Protein AF-A0A5M8NYI2-F1 (afdb_monomer_lite)

pLDDT: mean 77.09, std 15.07, range [34.84, 96.19]

Secondary structure (DSSP, 8-state):
---SSHHHHHHHHHHHHH-GGGTTHHHHS-GGG--HHHHHHHHHH-GGGGGGS-TTT--HHHHHHHTTSTT--SGGGGG---HHHHHHHHHHHHHHT-HHHHHHS-TT--SHHHHHHHHHH-GGGGGGS-GGG--HHHHHHHHHSTT--HHHHHHHHHH-TTHHHHHHHHS-SSSTTTGGG--

Radius of gyration: 22.74 Å; chains: 1; bounding box: 51×35×67 Å

Sequence (183 aa):
METKNSNWEELDSWAVGGDNRLFSLYSSLSDWRKTEAVSIAAVSVHSGNLNYVPDDVLSPDICRTTLTAKDADLDILSKIPYLEVQKEAIKMFLEVGNKPFIIYSFAGISDAQMARDAVKGDAYCLQFVPDKLMTSDLCKTAFRSPNADEKVLRFVNERFPKLQTEIAKDEKPQHHAERKLKM

Structure (mmCIF, N/CA/C/O backbone):
data_AF-A0A5M8NYI2-F1
#
_entry.id   AF-A0A5M8NYI2-F1
#
loop_
_atom_site.group_PDB
_atom_site.id
_atom_site.type_symbol
_atom_site.label_atom_id
_atom_site.label_alt_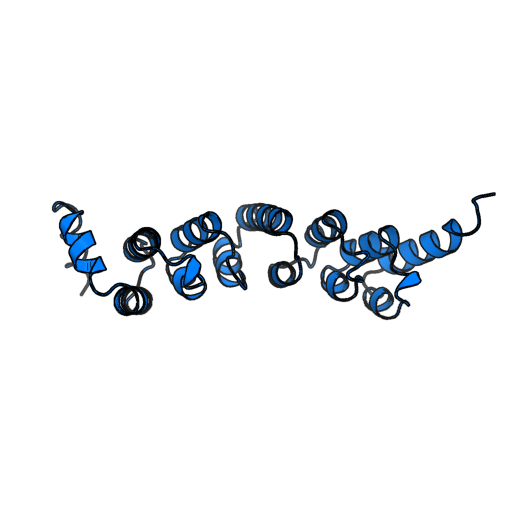id
_atom_site.label_comp_id
_atom_site.label_asym_id
_atom_site.label_entity_id
_atom_site.label_seq_id
_atom_site.pdbx_PDB_ins_code
_atom_site.Cartn_x
_atom_site.Cartn_y
_atom_site.Cartn_z
_atom_site.occupancy
_atom_site.B_iso_or_equiv
_atom_site.auth_seq_id
_atom_site.auth_comp_id
_atom_site.auth_asym_id
_atom_site.auth_atom_id
_atom_site.pdbx_PDB_model_num
ATOM 1 N N . MET A 1 1 ? 29.252 -16.260 -25.992 1.00 40.53 1 MET A N 1
ATOM 2 C CA . MET A 1 1 ? 28.460 -15.466 -26.957 1.00 40.53 1 MET A CA 1
ATOM 3 C C . MET A 1 1 ? 27.304 -14.846 -26.179 1.00 40.53 1 MET A C 1
ATOM 5 O O . MET A 1 1 ? 26.238 -15.433 -26.148 1.00 40.53 1 MET A O 1
ATOM 9 N N . GLU A 1 2 ? 27.526 -13.717 -25.504 1.00 48.16 2 GLU A N 1
ATOM 10 C CA . GLU A 1 2 ? 26.531 -13.066 -24.625 1.00 48.16 2 GLU A CA 1
ATOM 11 C C . GLU A 1 2 ? 26.650 -11.537 -24.732 1.00 48.16 2 GLU A C 1
ATOM 13 O O . GLU A 1 2 ? 27.040 -10.864 -23.791 1.00 48.16 2 GLU A O 1
ATOM 18 N N . THR A 1 3 ? 26.406 -10.963 -25.914 1.00 49.19 3 THR A N 1
ATOM 19 C CA . THR A 1 3 ? 26.506 -9.495 -26.096 1.00 49.19 3 THR A CA 1
ATOM 20 C C . THR A 1 3 ? 25.388 -8.885 -26.943 1.00 49.19 3 THR A C 1
ATOM 22 O O . THR A 1 3 ? 25.518 -7.758 -27.408 1.00 49.19 3 THR A O 1
ATOM 25 N N . LYS A 1 4 ? 24.269 -9.592 -27.170 1.00 51.25 4 LYS A N 1
ATOM 26 C CA . LYS A 1 4 ? 23.162 -9.065 -27.999 1.00 51.25 4 LYS A CA 1
ATOM 27 C C . LYS A 1 4 ? 21.921 -8.590 -27.242 1.00 51.25 4 LYS A C 1
ATOM 29 O O . LYS A 1 4 ? 21.160 -7.829 -27.830 1.00 51.25 4 LYS A O 1
ATOM 34 N N . ASN A 1 5 ? 21.744 -8.950 -25.970 1.00 51.94 5 ASN A N 1
ATOM 35 C CA . ASN A 1 5 ? 20.590 -8.477 -25.193 1.00 51.94 5 ASN A CA 1
ATOM 36 C C . ASN A 1 5 ? 20.833 -7.146 -24.457 1.00 51.94 5 ASN A C 1
ATOM 38 O O . ASN A 1 5 ? 19.867 -6.472 -24.141 1.00 51.94 5 ASN A O 1
ATOM 42 N N . SER A 1 6 ? 22.084 -6.715 -24.263 1.00 59.00 6 SER A N 1
ATOM 43 C CA . SER A 1 6 ? 22.394 -5.556 -23.406 1.00 59.00 6 SER A CA 1
ATOM 44 C C . SER A 1 6 ? 22.084 -4.187 -24.028 1.00 59.00 6 SER A C 1
ATOM 46 O O . SER A 1 6 ? 21.660 -3.281 -23.326 1.00 59.00 6 SER A O 1
ATOM 48 N N . ASN A 1 7 ? 22.242 -4.012 -25.347 1.00 80.12 7 ASN A N 1
ATOM 49 C CA . ASN A 1 7 ? 22.168 -2.669 -25.947 1.00 80.12 7 ASN A CA 1
ATOM 50 C C . ASN A 1 7 ? 20.745 -2.078 -25.917 1.00 80.12 7 ASN A C 1
ATOM 52 O O . ASN A 1 7 ? 20.562 -0.907 -25.615 1.00 80.12 7 ASN A O 1
ATOM 56 N N . TRP A 1 8 ? 19.716 -2.877 -26.215 1.00 84.44 8 TRP A N 1
ATOM 57 C CA . TRP A 1 8 ? 18.343 -2.360 -26.210 1.00 84.44 8 TRP A CA 1
ATOM 58 C C . TRP A 1 8 ? 17.822 -2.131 -24.789 1.00 84.44 8 TRP A C 1
ATOM 60 O O . TRP A 1 8 ? 17.073 -1.185 -24.576 1.00 84.44 8 TRP A O 1
ATOM 70 N N . GLU A 1 9 ? 18.231 -2.963 -23.829 1.00 85.44 9 GLU A N 1
ATOM 71 C CA . GLU A 1 9 ? 17.813 -2.855 -22.431 1.00 85.44 9 GLU A CA 1
ATOM 72 C C . GLU A 1 9 ? 18.426 -1.617 -21.767 1.00 85.44 9 GLU A C 1
ATOM 74 O O . GLU A 1 9 ? 17.732 -0.880 -21.066 1.00 85.44 9 GLU A O 1
ATOM 79 N N . GLU A 1 10 ? 19.700 -1.330 -22.051 1.00 85.19 10 GLU A N 1
ATOM 80 C CA . GLU A 1 10 ? 20.364 -0.090 -21.639 1.00 85.19 10 GLU A CA 1
ATOM 81 C C . GLU A 1 10 ? 19.696 1.141 -22.265 1.00 85.19 10 GLU A C 1
ATOM 83 O O . GLU A 1 10 ? 19.453 2.129 -21.571 1.00 85.19 10 GLU A O 1
ATOM 88 N N . LEU A 1 11 ? 19.350 1.076 -23.557 1.00 84.56 11 LEU A N 1
ATOM 89 C CA . LEU A 1 11 ? 18.633 2.152 -24.248 1.00 84.56 11 LEU A CA 1
ATOM 90 C C . LEU A 1 11 ? 17.239 2.386 -23.660 1.00 84.56 11 LEU A C 1
ATOM 92 O O . LEU A 1 11 ? 16.863 3.538 -23.449 1.00 84.56 11 LEU A O 1
ATOM 96 N N . ASP A 1 12 ? 16.489 1.321 -23.376 1.00 86.88 12 ASP A N 1
ATOM 97 C CA . ASP A 1 12 ? 15.162 1.424 -22.770 1.00 86.88 12 ASP A CA 1
ATOM 98 C C . ASP A 1 12 ? 15.247 1.972 -21.353 1.00 86.88 12 ASP A C 1
ATOM 100 O O . ASP A 1 12 ? 14.530 2.917 -21.035 1.00 86.88 12 ASP A O 1
ATOM 104 N N . SER A 1 13 ? 16.168 1.456 -20.536 1.00 85.06 13 SER A N 1
ATOM 105 C CA . SER A 1 13 ? 16.413 1.941 -19.174 1.00 85.06 13 SER A CA 1
ATOM 106 C C . SER A 1 13 ? 16.789 3.422 -19.168 1.00 85.06 13 SER A C 1
ATOM 108 O O . SER A 1 13 ? 16.264 4.195 -18.370 1.00 85.06 13 SER A O 1
ATOM 110 N N . TRP A 1 14 ? 17.654 3.849 -20.091 1.00 85.44 14 TRP A N 1
ATOM 111 C CA . TRP A 1 14 ? 18.012 5.256 -20.252 1.00 85.44 14 TRP A CA 1
ATOM 112 C C . TRP A 1 14 ? 16.820 6.110 -20.702 1.00 85.44 14 TRP A C 1
ATOM 114 O O . TRP A 1 14 ? 16.607 7.198 -20.169 1.00 85.44 14 TRP A O 1
ATOM 124 N N . ALA A 1 15 ? 16.016 5.620 -21.648 1.00 85.00 15 ALA A N 1
ATOM 125 C CA . ALA A 1 15 ? 14.872 6.355 -22.177 1.00 85.00 15 ALA A CA 1
ATOM 126 C C . ALA A 1 15 ? 13.766 6.548 -21.128 1.00 85.00 15 ALA A C 1
ATOM 128 O O . ALA A 1 15 ? 13.231 7.651 -21.007 1.00 85.00 15 ALA A O 1
ATOM 129 N N . VAL A 1 16 ? 13.444 5.508 -20.349 1.00 86.38 16 VAL A N 1
ATOM 130 C CA . VAL A 1 16 ? 12.420 5.581 -19.289 1.00 86.38 16 VAL A CA 1
ATOM 131 C C . VAL A 1 16 ? 12.943 6.241 -18.009 1.00 86.38 16 VAL A C 1
ATOM 133 O O . VAL A 1 16 ? 12.164 6.848 -17.280 1.00 86.38 16 VAL A O 1
ATOM 136 N N . GLY A 1 17 ? 14.250 6.141 -17.742 1.00 78.94 17 GLY A N 1
ATOM 137 C CA . GLY A 1 17 ? 14.914 6.683 -16.553 1.00 78.94 17 GLY A CA 1
ATOM 138 C C . GLY A 1 17 ? 15.419 8.128 -16.690 1.00 78.94 17 GLY A C 1
ATOM 139 O O . GLY A 1 17 ? 15.831 8.730 -15.701 1.00 78.94 17 GLY A O 1
ATOM 140 N N . GLY A 1 18 ? 15.439 8.683 -17.907 1.00 73.38 18 GLY A N 1
ATOM 141 C CA . GLY A 1 18 ? 16.123 9.944 -18.216 1.00 73.38 18 GLY A CA 1
ATOM 142 C C . GLY A 1 18 ? 15.303 11.222 -17.997 1.00 73.38 18 GLY A C 1
ATOM 143 O O . GLY A 1 18 ? 15.752 12.125 -17.292 1.00 73.38 18 GLY A O 1
ATOM 144 N N . ASP A 1 19 ? 14.123 11.341 -18.618 1.00 67.44 19 ASP A N 1
ATOM 145 C CA . ASP A 1 19 ? 13.276 12.547 -18.552 1.00 67.44 19 ASP A CA 1
ATOM 146 C C . ASP A 1 19 ? 11.896 12.201 -17.979 1.00 67.44 19 ASP A C 1
ATOM 148 O O . ASP A 1 19 ? 11.152 11.409 -18.556 1.00 67.44 19 ASP A O 1
ATOM 152 N N . ASN A 1 20 ? 11.515 12.857 -16.876 1.00 66.44 20 ASN A N 1
ATOM 153 C CA . ASN A 1 20 ? 10.203 12.683 -16.248 1.00 66.44 20 ASN A CA 1
ATOM 154 C C . ASN A 1 20 ? 9.035 13.037 -17.190 1.00 66.44 20 ASN A C 1
ATOM 156 O O . ASN A 1 20 ? 7.911 12.621 -16.960 1.00 66.44 20 ASN A O 1
ATOM 160 N N . ARG A 1 21 ? 9.264 13.769 -18.289 1.00 66.56 21 ARG A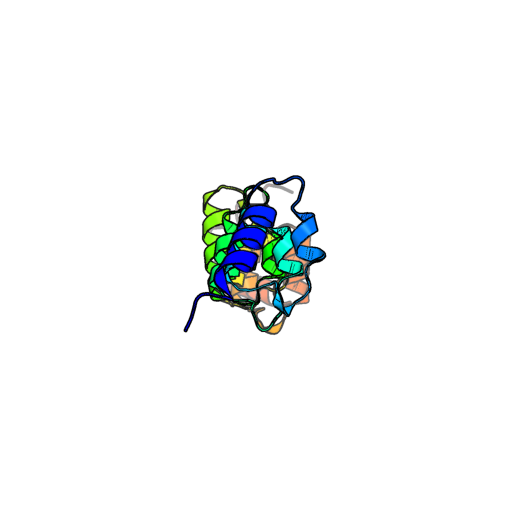 N 1
ATOM 161 C CA . ARG A 1 21 ? 8.244 14.025 -19.326 1.00 66.56 21 ARG A CA 1
ATOM 162 C C . ARG A 1 21 ? 7.928 12.807 -20.196 1.00 66.56 21 ARG A C 1
ATOM 164 O O . ARG A 1 21 ? 6.919 12.823 -20.895 1.00 66.56 21 ARG A O 1
ATOM 171 N N . LEU A 1 22 ? 8.763 11.770 -20.151 1.00 68.06 22 LEU A N 1
ATOM 172 C CA . LEU A 1 22 ? 8.587 10.511 -20.876 1.00 68.06 22 LEU A CA 1
ATOM 173 C C . LEU A 1 22 ? 8.167 9.361 -19.954 1.00 68.06 22 LEU A C 1
ATOM 175 O O . LEU A 1 22 ? 8.272 8.205 -20.348 1.00 68.06 22 LEU A O 1
ATOM 179 N N . PHE A 1 23 ? 7.646 9.645 -18.755 1.00 69.00 23 PHE A N 1
ATOM 180 C CA . PHE A 1 23 ? 7.191 8.599 -17.832 1.00 69.00 23 PHE A CA 1
ATOM 181 C C . PHE A 1 23 ? 6.162 7.646 -18.471 1.00 69.00 23 PHE A C 1
ATOM 183 O O . PHE A 1 23 ? 6.170 6.453 -18.187 1.00 69.00 23 PHE A O 1
ATOM 190 N N . SER A 1 24 ? 5.338 8.147 -19.399 1.00 78.62 24 SER A N 1
ATOM 191 C CA . SER A 1 24 ? 4.364 7.363 -20.167 1.00 78.62 24 SER A CA 1
ATOM 192 C C . SER A 1 24 ? 4.982 6.434 -21.218 1.00 78.62 24 SER A C 1
ATOM 194 O O . SER A 1 24 ? 4.279 5.588 -21.764 1.00 78.62 24 SER A O 1
ATOM 196 N N . LEU A 1 25 ? 6.281 6.543 -21.513 1.00 86.81 25 LEU A N 1
ATOM 197 C CA . LEU A 1 25 ? 6.956 5.653 -22.458 1.00 86.81 25 LEU A CA 1
ATOM 198 C C . LEU A 1 25 ? 6.902 4.202 -21.973 1.00 86.81 25 LEU A C 1
ATOM 200 O O . LEU A 1 25 ? 6.621 3.304 -22.765 1.00 86.81 25 LEU A O 1
ATOM 204 N N . TYR A 1 26 ? 7.105 3.980 -20.673 1.00 91.50 26 TYR A N 1
ATOM 205 C CA . TYR A 1 26 ? 7.135 2.643 -20.088 1.00 91.50 26 TYR A CA 1
ATOM 206 C C . TYR A 1 26 ? 5.817 1.876 -20.294 1.00 91.50 26 TYR A C 1
ATOM 208 O O . TYR A 1 26 ? 5.839 0.694 -20.638 1.00 91.50 26 TYR A O 1
ATOM 216 N N . SER A 1 27 ? 4.664 2.548 -20.184 1.00 91.00 27 SER A N 1
ATOM 217 C CA . SER A 1 27 ? 3.354 1.911 -20.389 1.00 91.00 27 SER A CA 1
ATOM 218 C C . SER A 1 27 ? 3.113 1.454 -21.830 1.00 91.00 27 SER A C 1
ATOM 220 O O . SER A 1 27 ? 2.319 0.544 -22.060 1.00 91.00 27 SER A O 1
ATOM 222 N N . SER A 1 28 ? 3.816 2.054 -22.795 1.00 91.06 28 SER A N 1
ATOM 223 C CA . SER A 1 28 ? 3.730 1.709 -24.218 1.00 91.06 28 SER A CA 1
ATOM 224 C C . SER A 1 28 ? 4.672 0.576 -24.646 1.00 91.06 28 SER A C 1
ATOM 226 O O . SER A 1 28 ? 4.553 0.067 -25.763 1.00 91.06 28 SER A O 1
ATOM 228 N N . LEU A 1 29 ? 5.609 0.172 -23.781 1.00 91.19 29 LEU A N 1
ATOM 229 C CA . LEU A 1 29 ? 6.518 -0.934 -24.066 1.00 91.19 29 LEU A CA 1
ATOM 230 C C . LEU A 1 29 ? 5.762 -2.266 -24.086 1.00 91.19 29 LEU A C 1
ATOM 232 O O . LEU A 1 29 ? 4.836 -2.498 -23.313 1.00 91.19 29 LEU A O 1
ATOM 236 N N . SER A 1 30 ? 6.192 -3.171 -24.963 1.00 93.12 30 SER A N 1
ATOM 237 C CA . SER A 1 30 ? 5.756 -4.568 -24.917 1.00 93.12 30 SER A CA 1
ATOM 238 C C . SER A 1 30 ? 6.290 -5.252 -23.657 1.00 93.12 30 SER A C 1
ATOM 240 O O . SER A 1 30 ? 7.409 -4.959 -23.242 1.00 93.12 30 SER A O 1
ATOM 242 N N . ASP A 1 31 ? 5.547 -6.208 -23.099 1.00 92.44 31 ASP A N 1
ATOM 243 C CA . ASP A 1 31 ? 5.893 -6.825 -21.807 1.00 92.44 31 ASP A CA 1
ATOM 244 C C . ASP A 1 31 ? 7.279 -7.481 -21.792 1.00 92.44 31 ASP A C 1
ATOM 246 O O . ASP A 1 31 ? 8.021 -7.317 -20.832 1.00 92.44 31 ASP A O 1
ATOM 250 N N . TRP A 1 32 ? 7.708 -8.101 -22.898 1.00 90.81 32 TRP A N 1
ATOM 251 C CA . TRP A 1 32 ? 9.051 -8.690 -23.007 1.00 90.81 32 TRP A CA 1
ATOM 252 C C . TRP A 1 32 ? 10.203 -7.670 -22.885 1.00 90.81 32 TRP A C 1
ATOM 254 O O . TRP A 1 32 ? 11.339 -8.068 -22.641 1.00 90.81 32 TRP A O 1
ATOM 264 N N . ARG A 1 33 ? 9.932 -6.368 -23.066 1.00 92.81 33 ARG A N 1
ATOM 265 C CA . ARG A 1 33 ? 10.907 -5.275 -22.884 1.00 92.81 33 ARG A CA 1
ATOM 266 C C . ARG A 1 33 ? 10.880 -4.685 -21.480 1.00 92.81 33 ARG A C 1
ATOM 268 O O . ARG A 1 33 ? 11.796 -3.959 -21.111 1.00 92.81 33 ARG A O 1
ATOM 275 N N . LYS A 1 34 ? 9.838 -4.966 -20.698 1.00 94.00 34 LYS A N 1
ATOM 276 C CA . LYS A 1 34 ? 9.688 -4.487 -19.324 1.00 94.00 34 LYS A CA 1
ATOM 277 C C . LYS A 1 34 ? 10.444 -5.409 -18.376 1.00 94.00 34 LYS A C 1
ATOM 279 O O . LYS A 1 34 ? 9.852 -6.010 -17.493 1.00 94.00 34 LYS A O 1
ATOM 284 N N . THR A 1 35 ? 11.748 -5.548 -18.586 1.00 95.19 35 THR A N 1
ATOM 285 C CA . THR A 1 35 ? 12.614 -6.332 -17.698 1.00 95.19 35 THR A CA 1
ATOM 286 C C . THR A 1 35 ? 12.689 -5.689 -16.317 1.00 95.19 35 THR A C 1
ATOM 288 O O . THR A 1 35 ? 12.237 -4.557 -16.117 1.00 95.19 35 THR A O 1
ATOM 291 N N . GLU A 1 36 ? 13.282 -6.383 -15.347 1.00 94.19 36 GLU A N 1
ATOM 292 C CA . GLU A 1 36 ? 13.482 -5.822 -14.010 1.00 94.19 36 GLU A CA 1
ATOM 293 C C . GLU A 1 36 ? 14.285 -4.512 -14.062 1.00 94.19 36 GLU A C 1
ATOM 295 O O . GLU A 1 36 ? 13.859 -3.514 -13.486 1.00 94.19 36 GLU A O 1
ATOM 300 N N . ALA A 1 37 ? 15.374 -4.461 -14.839 1.00 93.75 37 ALA A N 1
ATOM 301 C CA . ALA A 1 37 ? 16.203 -3.262 -14.976 1.00 93.75 37 ALA A CA 1
ATOM 302 C C . ALA A 1 37 ? 15.428 -2.068 -15.564 1.00 93.75 37 ALA A C 1
ATOM 304 O O . ALA A 1 37 ? 15.458 -0.969 -15.003 1.00 93.75 37 ALA A O 1
ATOM 305 N N . VAL A 1 38 ? 14.675 -2.291 -16.647 1.00 93.19 38 VAL A N 1
ATOM 306 C CA . VAL A 1 38 ? 13.859 -1.243 -17.285 1.00 93.19 38 VAL A CA 1
ATOM 307 C C . VAL A 1 38 ? 12.735 -0.786 -16.350 1.00 93.19 38 VAL A C 1
ATOM 309 O O . VAL A 1 38 ? 12.441 0.405 -16.260 1.00 93.19 38 VAL A O 1
ATOM 312 N N . SER A 1 39 ? 12.128 -1.717 -15.612 1.00 95.62 39 SER A N 1
ATOM 313 C CA . SER A 1 39 ? 11.064 -1.425 -14.647 1.00 95.62 39 SER A CA 1
ATOM 314 C C . SER A 1 39 ? 11.579 -0.597 -13.472 1.00 95.62 39 SER A C 1
ATOM 316 O O . SER A 1 39 ? 10.958 0.406 -13.132 1.00 95.62 39 SER A O 1
ATOM 318 N N . ILE A 1 40 ? 12.741 -0.947 -12.908 1.00 94.94 40 ILE A N 1
ATOM 319 C CA . ILE A 1 40 ? 13.425 -0.170 -11.860 1.00 94.94 40 ILE A CA 1
ATOM 320 C C . ILE A 1 40 ? 13.697 1.255 -12.347 1.00 94.94 40 ILE A C 1
ATOM 322 O O . ILE A 1 40 ? 13.369 2.218 -11.649 1.00 94.94 40 ILE A O 1
ATOM 326 N N . ALA A 1 41 ? 14.242 1.407 -13.558 1.00 93.12 41 ALA A N 1
ATOM 327 C CA . ALA A 1 41 ? 14.494 2.720 -14.140 1.00 93.12 41 ALA A CA 1
ATOM 328 C C . ALA A 1 41 ? 13.197 3.541 -14.255 1.00 93.12 41 ALA A C 1
ATOM 330 O O . ALA A 1 41 ? 13.156 4.692 -13.818 1.00 93.12 41 ALA A O 1
ATOM 331 N N . ALA A 1 42 ? 12.115 2.936 -14.751 1.00 93.12 42 ALA A N 1
ATOM 332 C CA . ALA A 1 42 ? 10.835 3.609 -14.950 1.00 93.12 42 ALA A CA 1
ATOM 333 C C . ALA A 1 42 ? 10.153 4.032 -13.640 1.00 93.12 42 ALA A C 1
ATOM 335 O O . ALA A 1 42 ? 9.655 5.158 -13.546 1.00 93.12 42 ALA A O 1
ATOM 336 N N . VAL A 1 43 ? 10.113 3.153 -12.630 1.00 93.69 43 VAL A N 1
ATOM 337 C CA . VAL A 1 43 ? 9.457 3.455 -11.345 1.00 93.69 43 VAL A CA 1
ATOM 338 C C . VAL A 1 43 ? 10.265 4.424 -10.490 1.00 93.69 43 VAL A C 1
ATOM 340 O O . VAL A 1 43 ? 9.679 5.137 -9.685 1.00 93.69 43 VAL A O 1
ATOM 343 N N . SER A 1 44 ? 11.588 4.497 -10.678 1.00 92.06 44 SER A N 1
ATOM 344 C CA . SER A 1 44 ? 12.437 5.474 -9.979 1.00 92.06 44 SER A CA 1
ATOM 345 C C . SER A 1 44 ? 12.143 6.924 -10.384 1.00 92.06 44 SER A C 1
ATOM 347 O O . SER A 1 44 ? 12.338 7.848 -9.592 1.00 92.06 44 SER A O 1
ATOM 349 N N . VAL A 1 45 ? 11.659 7.125 -11.615 1.00 89.69 45 VAL A N 1
ATOM 350 C CA . VAL A 1 45 ? 11.299 8.440 -12.156 1.00 89.69 45 VAL A CA 1
ATOM 351 C C . VAL A 1 45 ? 9.868 8.817 -11.797 1.00 89.69 45 VAL A C 1
ATOM 353 O O . VAL A 1 45 ? 9.626 9.970 -11.439 1.00 89.69 45 VAL A O 1
ATOM 356 N N . HIS A 1 46 ? 8.940 7.861 -11.899 1.00 90.69 46 HIS A N 1
ATOM 357 C CA . HIS A 1 46 ? 7.521 8.088 -11.656 1.00 90.69 46 HIS A CA 1
ATOM 358 C C . HIS A 1 46 ? 6.879 6.856 -11.011 1.00 90.69 46 HIS A C 1
ATOM 360 O O . HIS A 1 46 ? 6.763 5.797 -11.636 1.00 90.69 46 HIS A O 1
ATOM 366 N N . SER A 1 47 ? 6.378 7.013 -9.787 1.00 90.44 47 SER A N 1
ATOM 367 C CA . SER A 1 47 ? 5.813 5.923 -8.980 1.00 90.44 47 SER A CA 1
ATOM 368 C C . SER A 1 47 ? 4.664 5.180 -9.684 1.00 90.44 47 SER A C 1
ATOM 370 O O . SER A 1 47 ? 4.590 3.951 -9.676 1.00 90.44 47 SER A O 1
ATOM 372 N N . GLY A 1 48 ? 3.804 5.918 -10.396 1.00 89.88 48 GLY A N 1
ATOM 373 C CA . GLY A 1 48 ? 2.679 5.377 -11.169 1.00 89.88 48 GLY A CA 1
ATOM 374 C C . GLY A 1 48 ? 3.029 4.344 -12.255 1.00 89.88 48 GLY A C 1
ATOM 375 O O . GLY A 1 48 ? 2.133 3.605 -12.678 1.00 89.88 48 GLY A O 1
ATOM 376 N N . ASN A 1 49 ? 4.299 4.234 -12.670 1.00 92.88 49 ASN A N 1
ATOM 377 C CA . ASN A 1 49 ? 4.746 3.211 -13.621 1.00 92.88 49 ASN A CA 1
ATOM 378 C C . ASN A 1 49 ? 4.641 1.783 -13.075 1.00 92.88 49 ASN A C 1
ATOM 380 O O . ASN A 1 49 ? 4.543 0.848 -13.869 1.00 92.88 49 ASN A O 1
ATOM 384 N N . LEU A 1 50 ? 4.550 1.618 -11.749 1.00 93.81 50 LEU A N 1
ATOM 385 C CA . LEU A 1 50 ? 4.324 0.323 -11.107 1.00 93.81 50 LEU A CA 1
ATOM 386 C C . LEU A 1 50 ? 3.081 -0.396 -11.664 1.00 93.81 50 LEU A C 1
ATOM 388 O O . LEU A 1 50 ? 3.079 -1.615 -11.772 1.00 93.81 50 LEU A O 1
ATOM 392 N N . ASN A 1 51 ? 2.051 0.349 -12.088 1.00 92.31 51 ASN A N 1
ATOM 393 C CA . ASN A 1 51 ? 0.816 -0.219 -12.650 1.00 92.31 51 ASN A CA 1
ATOM 394 C C . ASN A 1 51 ? 1.007 -0.952 -13.988 1.00 92.31 51 ASN A C 1
ATOM 396 O O . ASN A 1 51 ? 0.099 -1.655 -14.423 1.00 92.31 51 ASN A O 1
ATOM 400 N N . TYR A 1 52 ? 2.135 -0.742 -14.667 1.00 93.50 52 TYR A N 1
ATOM 401 C CA . TYR A 1 52 ? 2.413 -1.332 -15.976 1.00 93.50 52 TYR A CA 1
ATOM 402 C C . TYR A 1 52 ? 3.477 -2.428 -15.919 1.00 93.50 52 TYR A C 1
ATOM 404 O O . TYR A 1 52 ? 3.781 -3.006 -16.967 1.00 93.50 52 TYR A O 1
ATOM 412 N N . VAL A 1 53 ? 4.035 -2.690 -14.730 1.00 95.06 53 VAL A N 1
ATOM 413 C CA . VAL A 1 53 ? 5.010 -3.758 -14.498 1.00 95.06 53 VAL A CA 1
ATOM 414 C C . VAL A 1 53 ? 4.294 -5.104 -14.643 1.00 95.06 53 VAL A C 1
ATOM 416 O O . VAL A 1 53 ? 3.273 -5.303 -13.985 1.00 95.06 53 VAL A O 1
ATOM 419 N N . PRO A 1 54 ? 4.786 -6.019 -15.497 1.00 95.25 54 PRO A N 1
ATOM 420 C CA . PRO A 1 54 ? 4.214 -7.356 -15.625 1.00 95.25 54 PRO A CA 1
ATOM 421 C C . PRO A 1 54 ? 4.277 -8.134 -14.305 1.00 95.25 54 PRO A C 1
ATOM 423 O O . PRO A 1 54 ? 5.274 -8.050 -13.589 1.00 95.25 54 PRO A O 1
ATOM 426 N N . ASP A 1 55 ? 3.245 -8.925 -14.003 1.00 93.38 55 ASP A N 1
ATOM 427 C CA . ASP A 1 55 ? 3.151 -9.691 -12.748 1.00 93.38 55 ASP A CA 1
ATOM 428 C C . ASP A 1 55 ? 4.319 -10.677 -12.550 1.00 93.38 55 ASP A C 1
ATOM 430 O O . ASP A 1 55 ? 4.711 -10.956 -11.419 1.00 93.38 55 ASP A O 1
ATOM 434 N N . ASP A 1 56 ? 4.878 -11.209 -13.639 1.00 93.94 56 ASP A N 1
ATOM 435 C CA . ASP A 1 56 ? 6.018 -12.132 -13.642 1.00 93.94 56 ASP A CA 1
ATOM 436 C C . ASP A 1 56 ? 7.376 -11.435 -13.460 1.00 93.94 56 ASP A C 1
ATOM 438 O O . ASP A 1 56 ? 8.355 -12.091 -13.101 1.00 93.94 56 ASP A O 1
ATOM 442 N N . VAL A 1 57 ? 7.431 -10.117 -13.674 1.00 96.19 57 VAL A N 1
ATOM 443 C CA . VAL A 1 57 ? 8.618 -9.276 -13.452 1.00 96.19 57 VAL A CA 1
ATOM 444 C C . VAL A 1 57 ? 8.542 -8.536 -12.119 1.00 96.19 57 VAL A C 1
ATOM 446 O O . VAL A 1 57 ? 9.577 -8.200 -11.544 1.00 96.19 57 VAL A O 1
ATOM 449 N N . LEU A 1 58 ? 7.334 -8.270 -11.620 1.00 95.31 58 LEU A N 1
ATOM 450 C CA . LEU A 1 58 ? 7.114 -7.558 -10.372 1.00 95.31 58 LEU A CA 1
ATOM 451 C C . LEU A 1 58 ? 7.894 -8.234 -9.237 1.00 95.31 58 LEU A C 1
ATOM 453 O O . LEU A 1 58 ? 7.743 -9.426 -8.971 1.00 95.31 58 LEU A O 1
ATOM 457 N N . SER A 1 59 ? 8.745 -7.451 -8.577 1.00 95.88 59 SER A N 1
ATOM 458 C CA . SER A 1 59 ? 9.625 -7.912 -7.509 1.00 95.88 59 SER A CA 1
ATOM 459 C C . SER A 1 59 ? 9.569 -6.957 -6.312 1.00 95.88 59 SER A C 1
ATOM 461 O O . SER A 1 59 ? 9.218 -5.778 -6.465 1.00 95.88 59 SER A O 1
ATOM 463 N N . PRO A 1 60 ? 9.920 -7.421 -5.096 1.00 94.62 60 PRO A N 1
ATOM 464 C CA . PRO A 1 60 ? 10.015 -6.546 -3.932 1.00 94.62 60 PRO A CA 1
ATOM 465 C C . PRO A 1 60 ? 10.957 -5.359 -4.152 1.00 94.62 60 PRO A C 1
ATOM 467 O O . PRO A 1 60 ? 10.693 -4.274 -3.636 1.00 94.62 60 PRO A O 1
ATOM 470 N N . ASP A 1 61 ? 12.024 -5.543 -4.931 1.00 95.31 61 ASP A N 1
ATOM 471 C CA . ASP A 1 61 ? 13.012 -4.498 -5.185 1.00 95.31 61 ASP A CA 1
ATOM 472 C C . ASP A 1 61 ? 12.455 -3.410 -6.111 1.00 95.31 61 ASP A C 1
ATOM 474 O O . ASP A 1 61 ? 12.604 -2.231 -5.794 1.00 95.31 61 ASP A O 1
ATOM 478 N N . ILE A 1 62 ? 11.684 -3.769 -7.147 1.00 95.75 62 ILE A N 1
ATOM 479 C CA . ILE A 1 62 ? 10.915 -2.796 -7.947 1.00 95.75 62 ILE A CA 1
ATOM 480 C C . ILE A 1 62 ? 9.960 -1.997 -7.049 1.00 95.75 62 ILE A C 1
ATOM 482 O O . ILE A 1 62 ? 9.903 -0.764 -7.127 1.00 95.75 62 ILE A O 1
ATOM 486 N N . CYS A 1 63 ? 9.221 -2.672 -6.161 1.00 94.81 63 CYS A N 1
ATOM 487 C CA . CYS A 1 63 ? 8.310 -1.996 -5.239 1.00 94.81 63 CYS A CA 1
ATOM 488 C C . CYS A 1 63 ? 9.055 -1.036 -4.301 1.00 94.81 63 CYS A C 1
ATOM 490 O O . CYS A 1 63 ? 8.604 0.090 -4.109 1.00 94.81 63 CYS A O 1
ATOM 492 N N . ARG A 1 64 ? 10.217 -1.427 -3.764 1.00 94.25 64 ARG A N 1
ATOM 493 C CA . ARG A 1 64 ? 11.051 -0.547 -2.932 1.00 94.25 64 ARG A CA 1
ATOM 494 C C . ARG A 1 64 ? 11.574 0.653 -3.706 1.00 94.25 64 ARG A C 1
ATOM 496 O O . ARG A 1 64 ? 11.493 1.767 -3.199 1.00 94.25 64 ARG A O 1
ATOM 503 N N . THR A 1 65 ? 12.064 0.462 -4.930 1.00 94.62 65 THR A N 1
ATOM 504 C CA . THR A 1 65 ? 12.505 1.576 -5.781 1.00 94.62 65 THR A CA 1
ATOM 505 C C . THR A 1 65 ? 11.363 2.554 -6.038 1.00 94.62 65 THR A C 1
ATOM 507 O O . THR A 1 65 ? 11.574 3.762 -5.957 1.00 94.62 65 THR A O 1
ATOM 510 N N . THR A 1 66 ? 10.146 2.053 -6.255 1.00 93.62 66 THR A N 1
ATOM 511 C CA . THR A 1 66 ? 8.951 2.892 -6.450 1.00 93.62 66 THR A CA 1
ATOM 512 C C . THR A 1 66 ? 8.736 3.857 -5.278 1.00 93.62 66 THR A C 1
ATOM 514 O O . THR A 1 66 ? 8.416 5.021 -5.493 1.00 93.62 66 THR A O 1
ATOM 517 N N . LEU A 1 67 ? 8.982 3.417 -4.037 1.00 89.75 67 LEU A N 1
ATOM 518 C CA . LEU A 1 67 ? 8.845 4.247 -2.829 1.00 89.75 67 LEU A CA 1
ATOM 519 C C . LEU A 1 67 ? 9.893 5.365 -2.722 1.00 89.75 67 LEU A C 1
ATOM 521 O O . LEU A 1 67 ? 9.741 6.272 -1.907 1.00 89.75 67 LEU A O 1
ATOM 525 N N . THR A 1 68 ? 10.969 5.296 -3.508 1.00 89.19 68 THR A N 1
ATOM 526 C CA . THR A 1 68 ? 12.013 6.332 -3.551 1.00 89.19 68 THR A CA 1
ATOM 527 C C . THR A 1 68 ? 11.730 7.426 -4.581 1.00 89.19 68 THR A C 1
ATOM 529 O O . THR A 1 68 ? 12.429 8.443 -4.597 1.00 89.19 68 THR A O 1
ATOM 532 N N . ALA A 1 69 ? 10.715 7.239 -5.432 1.00 88.06 69 ALA A N 1
ATOM 533 C CA . ALA A 1 69 ? 10.325 8.224 -6.427 1.00 88.06 69 ALA A CA 1
ATOM 534 C C . ALA A 1 69 ? 9.805 9.503 -5.754 1.00 88.06 69 ALA A C 1
ATOM 536 O O . ALA A 1 69 ? 9.172 9.472 -4.699 1.00 88.06 69 ALA A O 1
ATOM 537 N N . LYS A 1 70 ? 10.069 10.661 -6.367 1.00 85.19 70 LYS A N 1
ATOM 538 C CA . LYS A 1 70 ? 9.718 11.967 -5.774 1.00 85.19 70 LYS A CA 1
ATOM 539 C C . LYS A 1 70 ? 8.212 12.198 -5.674 1.00 85.19 70 LYS A C 1
ATOM 541 O O . LYS A 1 70 ? 7.776 12.984 -4.839 1.00 85.19 70 LYS A O 1
ATOM 546 N N . ASP A 1 71 ? 7.458 11.574 -6.566 1.00 86.31 71 ASP A N 1
ATOM 547 C CA . ASP A 1 71 ? 6.003 11.618 -6.648 1.00 86.31 71 ASP A CA 1
ATOM 548 C C . ASP A 1 71 ? 5.334 10.479 -5.866 1.00 86.31 71 ASP A C 1
ATOM 550 O O . ASP A 1 71 ? 4.111 10.392 -5.882 1.00 86.31 71 ASP A O 1
ATOM 554 N N . ALA A 1 72 ? 6.106 9.605 -5.205 1.00 83.56 72 ALA A N 1
ATOM 555 C CA . ALA A 1 72 ? 5.551 8.488 -4.458 1.00 83.56 72 ALA A CA 1
ATOM 556 C C . ALA A 1 72 ? 4.673 8.988 -3.306 1.00 83.56 72 ALA A C 1
ATOM 558 O O . ALA A 1 72 ? 5.131 9.678 -2.389 1.00 83.56 72 ALA A O 1
ATOM 559 N N . ASP A 1 73 ? 3.406 8.595 -3.346 1.00 77.75 73 ASP A N 1
ATOM 560 C CA . ASP A 1 73 ? 2.437 8.823 -2.288 1.00 77.75 73 ASP A CA 1
ATOM 561 C C . ASP A 1 73 ? 1.937 7.493 -1.713 1.00 77.75 73 ASP A C 1
ATOM 563 O O . ASP A 1 73 ? 2.490 6.422 -1.960 1.00 77.75 73 ASP A O 1
ATOM 567 N N . LEU A 1 74 ? 0.906 7.562 -0.879 1.00 73.88 74 LEU A N 1
ATOM 568 C CA . LEU A 1 74 ? 0.378 6.395 -0.181 1.00 73.88 74 LEU A CA 1
ATOM 569 C C . LEU A 1 74 ? -0.550 5.545 -1.037 1.00 73.88 74 LEU A C 1
ATOM 571 O O . LEU A 1 74 ? -0.765 4.376 -0.710 1.00 73.88 74 LEU A O 1
ATOM 575 N N . ASP A 1 75 ? -1.075 6.087 -2.132 1.00 76.44 75 ASP A N 1
ATOM 576 C CA . ASP A 1 75 ? -2.015 5.369 -2.985 1.00 76.44 75 ASP A CA 1
ATOM 577 C C . ASP A 1 75 ? -1.303 4.214 -3.706 1.00 76.44 75 ASP A C 1
ATOM 579 O O . ASP A 1 75 ? -1.913 3.172 -3.986 1.00 76.44 75 ASP A O 1
ATOM 583 N N . ILE A 1 76 ? 0.019 4.330 -3.893 1.00 80.62 76 ILE A N 1
ATOM 584 C CA . ILE A 1 76 ? 0.867 3.267 -4.441 1.00 80.62 76 ILE A CA 1
ATOM 585 C C . ILE A 1 76 ? 0.911 2.013 -3.559 1.00 80.62 76 ILE A C 1
ATOM 587 O O . ILE A 1 76 ? 1.118 0.918 -4.079 1.00 80.62 76 ILE A O 1
ATOM 591 N N . LEU A 1 77 ? 0.661 2.121 -2.245 1.00 79.06 77 LEU A N 1
ATOM 592 C CA . LEU A 1 77 ? 0.692 0.968 -1.334 1.00 79.06 77 LEU A CA 1
ATOM 593 C C . LEU A 1 77 ? -0.342 -0.091 -1.715 1.00 79.06 77 LEU A C 1
ATOM 595 O O . LEU A 1 77 ? -0.067 -1.284 -1.601 1.00 79.06 77 LEU A O 1
ATOM 599 N N . SER A 1 78 ? -1.495 0.339 -2.236 1.00 77.06 78 SER A N 1
ATOM 600 C CA . SER A 1 78 ? -2.547 -0.556 -2.734 1.00 77.06 78 SER A CA 1
ATOM 601 C C . SER A 1 78 ? -2.098 -1.429 -3.914 1.00 77.06 78 SER A C 1
ATOM 603 O O . SER A 1 78 ? -2.736 -2.436 -4.217 1.00 77.06 78 SER A O 1
ATOM 605 N N . LYS A 1 79 ? -1.006 -1.043 -4.587 1.00 83.31 79 LYS A N 1
ATOM 606 C CA . LYS A 1 79 ? -0.432 -1.722 -5.755 1.00 83.31 79 LYS A CA 1
ATOM 607 C C . LYS A 1 79 ? 0.732 -2.640 -5.408 1.00 83.31 79 LYS A C 1
ATOM 609 O O . LYS A 1 79 ? 1.148 -3.417 -6.257 1.00 83.31 79 LYS A O 1
ATOM 614 N N . ILE A 1 80 ? 1.256 -2.570 -4.186 1.00 87.38 80 ILE A N 1
ATOM 615 C CA . ILE A 1 80 ? 2.377 -3.397 -3.738 1.00 87.38 80 ILE A CA 1
ATOM 616 C C . ILE A 1 80 ? 1.810 -4.695 -3.148 1.00 87.38 80 ILE A C 1
ATOM 618 O O . ILE A 1 80 ? 1.205 -4.640 -2.080 1.00 87.38 80 ILE A O 1
ATOM 622 N N . PRO A 1 81 ? 2.010 -5.875 -3.766 1.00 86.44 81 PRO A N 1
ATOM 623 C CA . PRO A 1 81 ? 1.462 -7.136 -3.256 1.00 86.44 81 PRO A CA 1
ATOM 624 C C . PRO A 1 81 ? 2.308 -7.752 -2.127 1.00 86.44 81 PRO A C 1
ATOM 626 O O . PRO A 1 81 ? 1.957 -8.798 -1.582 1.00 86.44 81 PRO A O 1
ATOM 629 N N . TYR A 1 82 ? 3.431 -7.126 -1.766 1.00 86.44 82 TYR A N 1
ATOM 630 C CA . TYR A 1 82 ? 4.361 -7.624 -0.755 1.00 86.44 82 TYR A CA 1
ATOM 631 C C . TYR A 1 82 ? 4.133 -6.938 0.590 1.00 86.44 82 TYR A C 1
ATOM 633 O O . TYR A 1 82 ? 4.496 -5.776 0.776 1.00 86.44 82 TYR A O 1
ATOM 641 N N . LEU A 1 83 ? 3.593 -7.686 1.553 1.00 78.88 83 LEU A N 1
ATOM 642 C CA . LEU A 1 83 ? 3.284 -7.181 2.895 1.00 78.88 83 LEU A CA 1
ATOM 643 C C . LEU A 1 83 ? 4.498 -6.556 3.599 1.00 78.88 83 LEU A C 1
ATOM 645 O O . LEU A 1 83 ? 4.371 -5.530 4.259 1.00 78.88 83 LEU A O 1
ATOM 649 N N . GLU A 1 84 ? 5.680 -7.152 3.452 1.00 84.44 84 GLU A N 1
ATOM 650 C CA . GLU A 1 84 ? 6.896 -6.629 4.083 1.00 84.44 84 GLU A CA 1
ATOM 651 C C . GLU A 1 84 ? 7.305 -5.272 3.492 1.00 84.44 84 GLU A C 1
ATOM 653 O O . GLU A 1 84 ? 7.628 -4.351 4.238 1.00 84.44 84 GLU A O 1
ATOM 658 N N . VAL A 1 85 ? 7.171 -5.089 2.173 1.00 87.75 85 VAL A N 1
ATOM 659 C CA . VAL A 1 85 ? 7.447 -3.799 1.518 1.00 87.75 85 VAL A CA 1
ATOM 660 C C . VAL A 1 85 ? 6.397 -2.755 1.898 1.00 87.75 85 VAL A C 1
ATOM 662 O O . VAL A 1 85 ? 6.743 -1.599 2.133 1.00 87.75 85 VAL A O 1
ATOM 665 N N . GLN A 1 86 ? 5.124 -3.149 2.038 1.00 80.75 86 GLN A N 1
ATOM 666 C CA . GLN A 1 86 ? 4.105 -2.260 2.600 1.00 80.75 86 GLN A CA 1
ATOM 667 C C . GLN A 1 86 ? 4.525 -1.796 4.003 1.00 80.75 86 GLN A C 1
ATOM 669 O O . GLN A 1 86 ? 4.579 -0.598 4.246 1.00 80.75 86 GLN A O 1
ATOM 674 N N . LYS A 1 87 ? 4.911 -2.702 4.912 1.00 77.75 87 LYS A N 1
ATOM 675 C CA . LYS A 1 87 ? 5.373 -2.348 6.272 1.00 77.75 87 LYS A CA 1
ATOM 676 C C . LYS A 1 87 ? 6.559 -1.379 6.269 1.00 77.75 87 LYS A C 1
ATOM 678 O O . LYS A 1 87 ? 6.558 -0.416 7.039 1.00 77.75 87 LYS A O 1
ATOM 683 N N . GLU A 1 88 ? 7.546 -1.614 5.407 1.00 84.38 88 GLU A N 1
ATOM 684 C CA . GLU A 1 88 ? 8.699 -0.725 5.219 1.00 84.38 88 GLU A CA 1
ATOM 685 C C . GLU A 1 88 ? 8.253 0.685 4.800 1.00 84.38 88 GLU A C 1
ATOM 687 O O . GLU A 1 88 ? 8.609 1.668 5.456 1.00 84.38 88 GLU A O 1
ATOM 692 N N . ALA A 1 89 ? 7.405 0.781 3.773 1.00 80.62 89 ALA A N 1
ATOM 693 C CA . ALA A 1 89 ? 6.898 2.046 3.252 1.00 80.62 89 ALA A CA 1
ATOM 694 C C . ALA A 1 89 ? 6.175 2.867 4.322 1.00 80.62 89 ALA A C 1
ATOM 696 O O . ALA A 1 89 ? 6.390 4.065 4.477 1.00 80.62 89 ALA A O 1
ATOM 697 N N . ILE A 1 90 ? 5.334 2.206 5.111 1.00 75.38 90 ILE A N 1
ATOM 698 C CA . ILE A 1 90 ? 4.546 2.836 6.171 1.00 75.38 90 ILE A CA 1
ATOM 699 C C . ILE A 1 90 ? 5.451 3.474 7.199 1.00 75.38 90 ILE A C 1
ATOM 701 O O . ILE A 1 90 ? 5.233 4.618 7.590 1.00 75.38 90 ILE A O 1
ATOM 705 N N . LYS A 1 91 ? 6.477 2.738 7.629 1.00 76.81 91 LYS A N 1
ATOM 706 C CA . LYS A 1 91 ? 7.460 3.253 8.570 1.00 76.81 91 LYS A CA 1
ATOM 707 C C . LYS A 1 91 ? 8.132 4.506 8.006 1.00 76.81 91 LYS A C 1
ATOM 709 O O . LYS A 1 91 ? 8.181 5.514 8.706 1.00 76.81 91 LYS A O 1
ATOM 714 N N . MET A 1 92 ? 8.555 4.467 6.740 1.00 77.81 92 MET A N 1
ATOM 715 C CA . MET A 1 92 ? 9.149 5.621 6.059 1.00 77.81 92 MET A CA 1
ATOM 716 C C . MET A 1 92 ? 8.195 6.824 6.039 1.00 77.81 92 MET A C 1
ATOM 718 O O . MET A 1 92 ? 8.562 7.913 6.473 1.00 77.81 92 MET A O 1
ATOM 722 N N . PHE A 1 93 ? 6.946 6.646 5.604 1.00 73.06 93 PHE A N 1
ATOM 723 C CA . PHE A 1 93 ? 5.988 7.750 5.524 1.00 73.06 93 PHE A CA 1
ATOM 724 C C . PHE A 1 93 ? 5.605 8.302 6.913 1.00 73.06 93 PHE A C 1
ATOM 726 O O . PHE A 1 93 ? 5.406 9.513 7.063 1.00 73.06 93 PHE A O 1
ATOM 733 N N . LEU A 1 94 ? 5.527 7.451 7.946 1.00 69.25 94 LEU A N 1
ATOM 734 C CA . LEU A 1 94 ? 5.224 7.866 9.324 1.00 69.25 94 LEU A CA 1
ATOM 735 C C . LEU A 1 94 ? 6.323 8.765 9.905 1.00 69.25 94 LEU A C 1
ATOM 737 O O . LEU A 1 94 ? 6.015 9.674 10.684 1.00 69.25 94 LEU A O 1
ATOM 741 N N . GLU A 1 95 ? 7.580 8.521 9.531 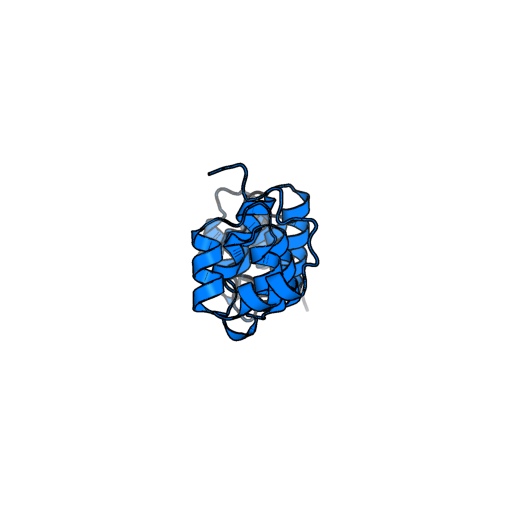1.00 71.50 95 GLU A N 1
ATOM 742 C CA . GLU A 1 95 ? 8.739 9.335 9.913 1.00 71.50 95 GLU A CA 1
ATOM 743 C C . GLU A 1 95 ? 8.721 10.714 9.228 1.00 71.50 95 GLU A C 1
ATOM 745 O O . GLU A 1 95 ? 9.085 11.708 9.854 1.00 71.50 95 GLU A O 1
ATOM 750 N N . VAL A 1 96 ? 8.206 10.805 7.994 1.00 68.50 96 VAL A N 1
ATOM 751 C CA . VAL A 1 96 ? 8.110 12.057 7.209 1.00 68.50 96 VAL A CA 1
ATOM 752 C C . VAL A 1 96 ? 6.983 12.991 7.695 1.00 68.50 96 VAL A C 1
ATOM 754 O O . VAL A 1 96 ? 6.950 14.167 7.343 1.00 68.50 96 VAL A O 1
ATOM 757 N N . GLY A 1 97 ? 6.088 12.519 8.573 1.00 60.94 97 GLY A N 1
ATOM 758 C CA . GLY A 1 97 ? 5.119 13.368 9.283 1.00 60.94 97 GLY A CA 1
ATOM 759 C C . GLY A 1 97 ? 3.698 13.388 8.710 1.00 60.94 97 GLY A C 1
ATOM 760 O O . GLY A 1 97 ? 2.822 14.012 9.306 1.00 60.94 97 GLY A O 1
ATOM 761 N N . ASN A 1 98 ? 3.410 12.632 7.646 1.00 60.56 98 ASN A N 1
ATOM 762 C CA . ASN A 1 98 ? 2.064 12.505 7.058 1.00 60.56 98 ASN A CA 1
ATOM 763 C C . ASN A 1 98 ? 1.158 11.507 7.809 1.00 60.56 98 ASN A C 1
ATOM 765 O O . ASN A 1 98 ? 0.329 10.820 7.217 1.00 60.56 98 ASN A O 1
ATOM 769 N N . LYS A 1 99 ? 1.303 11.425 9.138 1.00 61.59 99 LYS A N 1
ATOM 770 C CA . LYS A 1 99 ? 0.720 10.368 9.985 1.00 61.59 99 LYS A CA 1
ATOM 771 C C . LYS A 1 99 ? -0.778 10.127 9.779 1.00 61.59 99 LYS A C 1
ATOM 773 O O . LYS A 1 99 ? -1.129 8.964 9.652 1.00 61.59 99 LYS A O 1
ATOM 778 N N . PRO A 1 100 ? -1.661 11.141 9.713 1.00 56.06 100 PRO A N 1
ATOM 779 C CA . PRO A 1 100 ? -3.091 10.880 9.577 1.00 56.06 100 PRO A CA 1
ATOM 780 C C . PRO A 1 100 ? -3.422 10.219 8.234 1.00 56.06 100 PRO A C 1
ATOM 782 O O . PRO A 1 100 ? -4.043 9.164 8.216 1.00 56.06 100 PRO A O 1
ATOM 785 N N . PHE A 1 101 ? -2.942 10.775 7.115 1.00 57.62 101 PHE A N 1
ATOM 786 C CA . PHE A 1 101 ? -3.294 10.316 5.762 1.00 57.62 101 PHE A CA 1
ATOM 787 C C . PHE A 1 101 ? -2.818 8.881 5.483 1.00 57.62 101 PHE A C 1
ATOM 789 O O . PHE A 1 101 ? -3.547 8.095 4.887 1.00 57.62 101 PHE A O 1
ATOM 796 N N . ILE A 1 102 ? -1.647 8.508 6.015 1.00 59.91 102 ILE A N 1
ATOM 797 C CA . ILE A 1 102 ? -1.082 7.147 5.932 1.00 59.91 102 ILE A CA 1
ATOM 798 C C . ILE A 1 102 ? -2.049 6.114 6.484 1.00 59.91 102 ILE A C 1
ATOM 800 O O . ILE A 1 102 ? -2.218 5.053 5.895 1.00 59.91 102 ILE A O 1
ATOM 804 N N . ILE A 1 103 ? -2.702 6.434 7.599 1.00 61.34 103 ILE A N 1
ATOM 805 C CA . ILE A 1 103 ? -3.551 5.474 8.287 1.00 61.34 103 ILE A CA 1
ATOM 806 C C . ILE A 1 103 ? -4.887 5.275 7.542 1.00 61.34 103 ILE A C 1
ATOM 808 O O . ILE A 1 103 ? -5.427 4.170 7.529 1.00 61.34 103 ILE A O 1
ATOM 812 N N . TYR A 1 104 ? -5.397 6.313 6.871 1.00 56.62 104 TYR A N 1
ATOM 813 C CA . TYR A 1 104 ? -6.626 6.242 6.069 1.00 56.62 104 TYR A CA 1
ATOM 814 C C . TYR A 1 104 ? -6.429 5.566 4.707 1.00 56.62 104 TYR A C 1
ATOM 816 O O . TYR A 1 104 ? -7.326 4.859 4.251 1.00 56.62 104 TYR A O 1
ATOM 824 N N . SER A 1 105 ? -5.269 5.751 4.069 1.00 56.50 105 SER A N 1
ATOM 825 C CA . SER A 1 105 ? -4.965 5.177 2.750 1.00 56.50 105 SER A CA 1
ATOM 826 C C . SER A 1 105 ? -4.616 3.684 2.783 1.00 56.50 105 SER A C 1
ATOM 828 O O . SER A 1 105 ? -4.406 3.091 1.725 1.00 56.50 105 SER A O 1
ATOM 830 N N . PHE A 1 106 ? -4.597 3.035 3.957 1.00 61.09 106 PHE A N 1
ATOM 831 C CA . PHE A 1 106 ? -4.503 1.575 4.057 1.00 61.09 106 PHE A CA 1
ATOM 832 C C . PHE A 1 106 ? -5.750 0.893 3.498 1.00 61.09 106 PHE A C 1
ATOM 834 O O . PHE A 1 106 ? -6.633 0.442 4.231 1.00 61.09 106 PHE A O 1
ATOM 841 N N . ALA A 1 107 ? -5.799 0.761 2.178 1.00 48.03 107 ALA A N 1
ATOM 842 C CA . ALA A 1 107 ? -6.702 -0.144 1.499 1.00 48.03 107 ALA A CA 1
ATOM 843 C C . ALA A 1 107 ? -6.338 -1.586 1.895 1.00 48.03 107 ALA A C 1
ATOM 845 O O . ALA A 1 107 ? -5.509 -2.233 1.265 1.00 48.03 107 ALA A O 1
ATOM 846 N N . GLY A 1 108 ? -6.950 -2.082 2.972 1.00 55.19 108 GLY A N 1
ATOM 847 C CA . GLY A 1 108 ? -6.827 -3.471 3.405 1.00 55.19 108 GLY A CA 1
ATOM 848 C C . GLY A 1 108 ? -5.698 -3.709 4.397 1.00 55.19 108 GLY A C 1
ATOM 849 O O . GLY A 1 108 ? -4.740 -4.411 4.091 1.00 55.19 108 GLY A O 1
ATOM 850 N N . ILE A 1 109 ? -5.854 -3.194 5.621 1.00 62.88 109 ILE A N 1
ATOM 851 C CA . ILE A 1 109 ? -5.056 -3.639 6.769 1.00 62.88 109 ILE A CA 1
ATOM 852 C C . ILE A 1 109 ? -5.145 -5.171 6.846 1.00 62.88 109 ILE A C 1
ATOM 854 O O . ILE A 1 109 ? -6.176 -5.719 7.225 1.00 62.88 109 ILE A O 1
ATOM 858 N N . SER A 1 110 ? -4.082 -5.869 6.459 1.00 63.50 110 SER A N 1
ATOM 859 C CA . SER A 1 110 ? -4.028 -7.336 6.421 1.00 63.50 110 SER A CA 1
ATOM 860 C C . SER A 1 110 ? -3.313 -7.938 7.631 1.00 63.50 110 SER A C 1
ATOM 862 O O . SER A 1 110 ? -3.325 -9.153 7.812 1.00 63.50 110 SER A O 1
ATOM 864 N N . ASP A 1 111 ? -2.722 -7.095 8.480 1.00 74.56 111 ASP A N 1
ATOM 865 C CA . ASP A 1 111 ? -1.923 -7.480 9.639 1.00 74.56 111 ASP A CA 1
ATOM 866 C C . ASP A 1 111 ? -2.508 -6.882 10.933 1.00 74.56 111 ASP A C 1
ATOM 868 O O . ASP A 1 111 ? -2.860 -5.701 11.007 1.00 74.56 111 ASP A O 1
ATOM 872 N N . ALA A 1 112 ? -2.634 -7.711 11.973 1.00 75.25 112 ALA A N 1
ATOM 873 C CA . ALA A 1 112 ? -3.229 -7.312 13.248 1.00 75.25 112 ALA A CA 1
ATOM 874 C C . ALA A 1 112 ? -2.418 -6.227 13.978 1.00 75.25 112 ALA A C 1
ATOM 876 O O . ALA A 1 112 ? -2.990 -5.411 14.704 1.00 75.25 112 ALA A O 1
ATOM 877 N N . GLN A 1 113 ? -1.095 -6.209 13.807 1.00 76.88 113 GLN A N 1
ATOM 878 C CA . GLN A 1 113 ? -0.228 -5.196 14.395 1.00 76.88 113 GLN A CA 1
ATOM 879 C C . GLN A 1 113 ? -0.429 -3.854 13.690 1.00 76.88 113 GLN A C 1
ATOM 881 O O . GLN A 1 113 ? -0.609 -2.839 14.360 1.00 76.88 113 GLN A O 1
ATOM 886 N N . MET A 1 114 ? -0.538 -3.866 12.359 1.00 74.75 114 MET A N 1
ATOM 887 C CA . MET A 1 114 ? -0.871 -2.668 11.581 1.00 74.75 114 MET A CA 1
ATOM 888 C C . MET A 1 114 ? -2.236 -2.096 11.975 1.00 74.75 114 MET A C 1
ATOM 890 O O . MET A 1 114 ? -2.354 -0.888 12.156 1.00 74.75 114 MET A O 1
ATOM 894 N N . ALA A 1 115 ? -3.243 -2.949 12.206 1.00 77.50 115 ALA A N 1
ATOM 895 C CA . ALA A 1 115 ? -4.551 -2.517 12.707 1.00 77.50 115 ALA A CA 1
ATOM 896 C C . ALA A 1 115 ? -4.439 -1.780 14.048 1.00 77.50 115 ALA A C 1
ATOM 898 O O . ALA A 1 115 ? -5.031 -0.719 14.239 1.00 77.50 115 ALA A O 1
ATOM 899 N N . ARG A 1 116 ? -3.651 -2.329 14.978 1.00 79.12 116 ARG A N 1
ATOM 900 C CA . ARG A 1 116 ? -3.428 -1.732 16.301 1.00 79.12 116 ARG A CA 1
ATOM 901 C C . ARG A 1 116 ? -2.719 -0.394 16.214 1.00 79.12 116 ARG A C 1
ATOM 903 O O . ARG A 1 116 ? -3.142 0.545 16.883 1.00 79.12 116 ARG A O 1
ATOM 910 N N . ASP A 1 117 ? -1.662 -0.307 15.422 1.00 77.94 117 ASP A N 1
ATOM 911 C CA . ASP A 1 117 ? -0.873 0.918 15.309 1.00 77.94 117 ASP A CA 1
ATOM 912 C C . ASP A 1 117 ? -1.662 2.018 14.587 1.00 77.94 117 ASP A C 1
ATOM 914 O O . ASP A 1 117 ? -1.644 3.168 15.027 1.00 77.94 117 ASP A O 1
ATOM 918 N N . ALA A 1 118 ? -2.459 1.643 13.581 1.00 76.69 118 ALA A N 1
ATOM 919 C CA . ALA A 1 118 ? -3.423 2.514 12.922 1.00 76.69 118 ALA A CA 1
ATOM 920 C C . ALA A 1 118 ? -4.425 3.122 13.913 1.00 76.69 118 ALA A C 1
ATOM 922 O O . ALA A 1 118 ? -4.517 4.339 14.043 1.00 76.69 118 ALA A O 1
ATOM 923 N N . VAL A 1 119 ? -5.126 2.277 14.673 1.00 79.50 119 VAL A N 1
ATOM 924 C CA . VAL A 1 119 ? -6.157 2.715 15.629 1.00 79.50 119 VAL A CA 1
ATOM 925 C C . VAL A 1 119 ? -5.577 3.514 16.802 1.00 79.50 119 VAL A C 1
ATOM 927 O O . VAL A 1 119 ? -6.245 4.397 17.334 1.00 79.50 119 VAL A O 1
ATOM 930 N N . LYS A 1 120 ? -4.331 3.237 17.211 1.00 79.81 120 LYS A N 1
ATOM 931 C CA . LYS A 1 120 ? -3.614 4.062 18.199 1.00 79.81 120 LYS A CA 1
ATOM 932 C C . LYS A 1 120 ? -3.287 5.455 17.669 1.00 79.81 120 LYS A C 1
ATOM 934 O O . LYS A 1 120 ? -3.262 6.397 18.457 1.00 79.81 120 LYS A O 1
ATOM 939 N N . GLY A 1 121 ? -2.967 5.565 16.380 1.00 74.94 121 GLY A N 1
ATOM 940 C CA . GLY A 1 121 ? -2.693 6.842 15.728 1.00 74.94 121 GLY A CA 1
ATOM 941 C C . GLY A 1 121 ? -3.965 7.653 15.494 1.00 74.94 121 GLY A C 1
ATOM 942 O O . GLY A 1 121 ? -3.972 8.855 15.754 1.00 74.94 121 GLY A O 1
ATOM 943 N N . ASP A 1 122 ? -5.036 6.993 15.049 1.00 77.25 122 ASP A N 1
ATOM 944 C CA . ASP A 1 122 ? -6.349 7.594 14.856 1.00 77.25 122 ASP A CA 1
ATOM 945 C C . ASP A 1 122 ? -7.481 6.562 15.036 1.00 77.25 122 ASP A C 1
ATOM 947 O O . ASP A 1 122 ? -7.565 5.560 14.324 1.00 77.25 122 ASP A O 1
ATOM 951 N N . ALA A 1 123 ? -8.399 6.818 15.974 1.00 81.38 123 ALA A N 1
ATOM 952 C CA . ALA A 1 123 ? -9.505 5.912 16.272 1.00 81.38 123 ALA A CA 1
ATOM 953 C C . ALA A 1 123 ? -10.485 5.704 15.107 1.00 81.38 123 ALA A C 1
ATOM 955 O O . ALA A 1 123 ? -11.124 4.653 15.026 1.00 81.38 123 ALA A O 1
ATOM 956 N N . TYR A 1 124 ? -10.587 6.662 14.184 1.00 79.38 124 TYR A N 1
ATOM 957 C CA . TYR A 1 124 ? -11.403 6.535 12.975 1.00 79.38 124 TYR A CA 1
ATOM 958 C C . TYR A 1 124 ? -10.932 5.416 12.052 1.00 79.38 124 TYR A C 1
ATOM 960 O O . TYR A 1 124 ? -11.726 4.870 11.284 1.00 79.38 124 TYR A O 1
ATOM 968 N N . CYS A 1 125 ? -9.667 5.016 12.152 1.00 79.00 125 CYS A N 1
ATOM 969 C CA . CYS A 1 125 ? -9.105 3.979 11.302 1.00 79.00 125 CYS A CA 1
ATOM 970 C C . CYS A 1 125 ? -9.693 2.595 11.582 1.00 79.00 125 CYS A C 1
ATOM 972 O O . CYS A 1 125 ? -9.591 1.698 10.748 1.00 79.00 125 CYS A O 1
ATOM 974 N N . LEU A 1 126 ? -10.409 2.451 12.701 1.00 80.19 126 LEU A N 1
ATOM 975 C CA . LEU A 1 1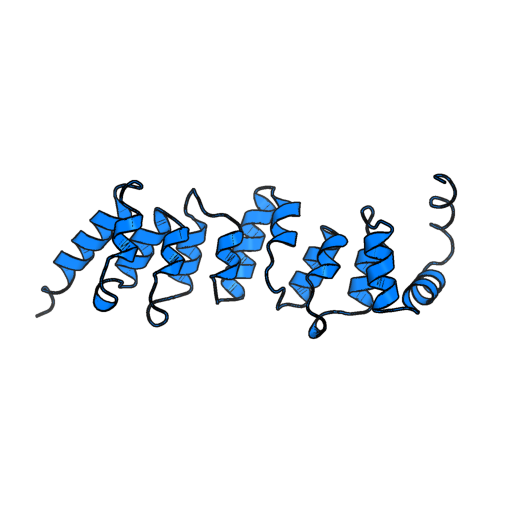26 ? -11.192 1.268 13.026 1.00 80.19 126 LEU A CA 1
ATOM 976 C C . LEU A 1 126 ? -12.190 0.900 11.910 1.00 80.19 126 LEU A C 1
ATOM 978 O O . LEU A 1 126 ? -12.424 -0.283 11.694 1.00 80.19 126 LEU A O 1
ATOM 982 N N . GLN A 1 127 ? -12.724 1.869 11.154 1.00 80.06 127 GLN A N 1
ATOM 983 C CA . GLN A 1 127 ? -13.677 1.595 10.066 1.00 80.06 127 GLN A CA 1
ATOM 984 C C . GLN A 1 127 ? -13.056 0.886 8.845 1.00 80.06 127 GLN A C 1
ATOM 986 O O . GLN A 1 127 ? -13.789 0.308 8.047 1.00 80.06 127 GLN A O 1
ATOM 991 N N . PHE A 1 128 ? -11.726 0.923 8.693 1.00 75.81 128 PHE A N 1
ATOM 992 C CA . PHE A 1 128 ? -11.000 0.268 7.591 1.00 75.81 128 PHE A CA 1
ATOM 993 C C . PHE A 1 128 ? -10.407 -1.085 7.990 1.00 75.81 128 PHE A C 1
ATOM 995 O O . PHE A 1 128 ? -9.851 -1.792 7.149 1.00 75.81 128 PHE A O 1
ATOM 1002 N N . VAL A 1 129 ? -10.507 -1.456 9.268 1.00 78.19 129 VAL A N 1
ATOM 1003 C CA . VAL A 1 129 ? -10.024 -2.746 9.758 1.00 78.19 129 VAL A CA 1
ATOM 1004 C C . VAL A 1 129 ? -10.983 -3.836 9.270 1.00 78.19 129 VAL A C 1
ATOM 1006 O O . VAL A 1 129 ? -12.173 -3.778 9.586 1.00 78.19 129 VAL A O 1
ATOM 1009 N N . PRO A 1 130 ? -10.505 -4.857 8.535 1.00 76.56 130 PRO A N 1
ATOM 1010 C CA . PRO A 1 130 ? -11.353 -5.967 8.122 1.00 76.56 130 PRO A CA 1
ATOM 1011 C C . PRO A 1 130 ? -11.943 -6.702 9.326 1.00 76.56 130 PRO A C 1
ATOM 1013 O O . PRO A 1 130 ? -11.257 -6.899 10.330 1.00 76.56 130 PRO A O 1
ATOM 1016 N N . ASP A 1 131 ? -13.169 -7.220 9.190 1.00 78.75 131 ASP A N 1
ATOM 1017 C CA . ASP A 1 131 ? -13.871 -7.944 10.265 1.00 78.75 131 ASP A CA 1
ATOM 1018 C C . ASP A 1 131 ? -13.017 -9.067 10.892 1.00 78.75 131 ASP A C 1
ATOM 1020 O O . ASP A 1 131 ? -13.088 -9.309 12.092 1.00 78.75 131 ASP A O 1
ATOM 1024 N N . LYS A 1 132 ? -12.151 -9.720 10.101 1.00 80.19 132 LYS A N 1
ATOM 1025 C CA . LYS A 1 132 ? -11.250 -10.794 10.565 1.00 80.19 132 LYS A CA 1
ATOM 1026 C C . LYS A 1 132 ? -10.190 -10.335 11.576 1.00 80.19 132 LYS A C 1
ATOM 1028 O O . LYS A 1 132 ? -9.710 -11.155 12.351 1.00 80.19 132 LYS A O 1
ATOM 1033 N N . LEU A 1 133 ? -9.795 -9.064 11.540 1.00 79.81 133 LEU A N 1
ATOM 1034 C CA . LEU A 1 133 ? -8.804 -8.466 12.447 1.00 79.81 133 LEU A CA 1
ATOM 1035 C C . LEU A 1 133 ? -9.462 -7.617 13.540 1.00 79.81 133 LEU A C 1
ATOM 1037 O O . LEU A 1 133 ? -8.781 -7.092 14.425 1.00 79.81 133 LEU A O 1
ATOM 1041 N N . MET A 1 134 ? -10.787 -7.489 13.489 1.00 82.25 134 MET A N 1
ATOM 1042 C CA . MET A 1 134 ? -11.559 -6.725 14.447 1.00 82.25 134 MET A CA 1
ATOM 1043 C C . MET A 1 134 ? -11.604 -7.468 15.787 1.00 82.25 134 MET A C 1
ATOM 1045 O O . MET A 1 134 ? -12.213 -8.529 15.917 1.00 82.25 134 MET A O 1
ATOM 1049 N N . THR A 1 135 ? -10.953 -6.907 16.804 1.00 85.44 135 THR A N 1
ATOM 1050 C CA . THR A 1 135 ? -10.852 -7.512 18.140 1.00 85.44 135 THR A CA 1
ATOM 1051 C C . THR A 1 135 ? -11.358 -6.561 19.219 1.00 85.44 135 THR A C 1
ATOM 1053 O O . THR A 1 135 ? -11.287 -5.342 19.065 1.00 85.44 135 THR A O 1
ATOM 1056 N N . SER A 1 136 ? -11.829 -7.119 20.341 1.00 82.19 136 SER A N 1
ATOM 1057 C CA . SER A 1 136 ? -12.281 -6.336 21.503 1.00 82.19 136 SER A CA 1
ATOM 1058 C C . SER A 1 136 ? -11.198 -5.357 21.977 1.00 82.19 136 SER A C 1
ATOM 1060 O O . SER A 1 136 ? -11.478 -4.175 22.162 1.00 82.19 136 SER A O 1
ATOM 1062 N N . ASP A 1 137 ? -9.938 -5.797 22.053 1.00 84.12 137 ASP A N 1
ATOM 1063 C CA . ASP A 1 137 ? -8.807 -4.944 22.449 1.00 84.12 137 ASP A CA 1
ATOM 1064 C C . ASP A 1 137 ? -8.589 -3.756 21.502 1.00 84.12 137 ASP A C 1
ATOM 1066 O O . ASP A 1 137 ? -8.267 -2.647 21.941 1.00 84.12 137 ASP A O 1
ATOM 1070 N N . LEU A 1 138 ? -8.797 -3.962 20.199 1.00 83.69 138 LEU A N 1
ATOM 1071 C CA . LEU A 1 138 ? -8.678 -2.903 19.204 1.00 83.69 138 LEU A CA 1
ATOM 1072 C C . LEU A 1 138 ? -9.782 -1.855 19.380 1.00 83.69 138 LEU A C 1
ATOM 1074 O O . LEU A 1 138 ? -9.506 -0.657 19.402 1.00 83.69 138 LEU A O 1
ATOM 1078 N N . CYS A 1 139 ? -11.016 -2.300 19.614 1.00 84.19 139 CYS A N 1
ATOM 1079 C CA . CYS A 1 139 ? -12.131 -1.409 19.912 1.00 84.19 139 CYS A CA 1
ATOM 1080 C C . CYS A 1 139 ? -11.957 -0.675 21.253 1.00 84.19 139 CYS A C 1
ATOM 1082 O O . CYS A 1 139 ? -12.290 0.506 21.340 1.00 84.19 139 CYS A O 1
ATOM 1084 N N . LYS A 1 140 ? -11.379 -1.318 22.282 1.00 83.62 140 LYS A N 1
ATOM 1085 C CA . LYS A 1 140 ? -11.010 -0.652 23.549 1.00 83.62 140 LYS A CA 1
ATOM 1086 C C . LYS A 1 140 ? -9.974 0.445 23.312 1.00 83.62 140 LYS A C 1
ATOM 1088 O O . LYS A 1 140 ? -10.072 1.518 23.904 1.00 83.62 140 LYS A O 1
ATOM 1093 N N . THR A 1 141 ? -9.002 0.183 22.440 1.00 84.81 141 THR A N 1
ATOM 1094 C CA . THR A 1 141 ? -7.974 1.160 22.056 1.00 84.81 141 THR A CA 1
ATOM 1095 C C . THR A 1 141 ? -8.602 2.365 21.359 1.00 84.81 141 THR A C 1
ATOM 1097 O O . THR A 1 141 ? -8.366 3.492 21.789 1.00 84.81 141 THR A O 1
ATOM 1100 N N . ALA A 1 142 ? -9.471 2.133 20.368 1.00 83.81 142 ALA A N 1
ATOM 1101 C CA . ALA A 1 142 ? -10.210 3.195 19.686 1.00 83.81 142 ALA A CA 1
ATOM 1102 C C . ALA A 1 142 ? -11.040 4.029 20.674 1.00 83.81 142 ALA A C 1
ATOM 1104 O O . ALA A 1 142 ? -10.957 5.249 20.670 1.00 83.81 142 ALA A O 1
ATOM 1105 N N . PHE A 1 143 ? -11.783 3.380 21.576 1.00 81.75 143 PHE A N 1
ATOM 1106 C CA . PHE A 1 143 ? -12.651 4.040 22.559 1.00 81.75 143 PHE A CA 1
ATOM 1107 C C . PHE A 1 143 ? -11.897 4.965 23.532 1.00 81.75 143 PHE A C 1
ATOM 1109 O O . PHE A 1 143 ? -12.425 5.994 23.970 1.00 81.75 143 PHE A O 1
ATOM 1116 N N . ARG A 1 144 ? -10.668 4.586 23.901 1.00 81.44 144 ARG A N 1
ATOM 1117 C CA . ARG A 1 144 ? -9.801 5.353 24.811 1.00 81.44 144 ARG A CA 1
ATOM 1118 C C . ARG A 1 144 ? -9.032 6.473 24.117 1.00 81.44 144 ARG A C 1
ATOM 1120 O O . ARG A 1 144 ? -8.422 7.289 24.803 1.00 81.44 144 ARG A O 1
ATOM 1127 N N . SER A 1 145 ? -9.047 6.517 22.790 1.00 80.88 145 SER A N 1
ATOM 1128 C CA . SER A 1 145 ? -8.321 7.531 22.041 1.00 80.88 145 SER A CA 1
ATOM 1129 C C . SER A 1 145 ? -8.898 8.932 22.291 1.00 80.88 145 SER A C 1
ATOM 1131 O O . SER A 1 145 ? -10.122 9.0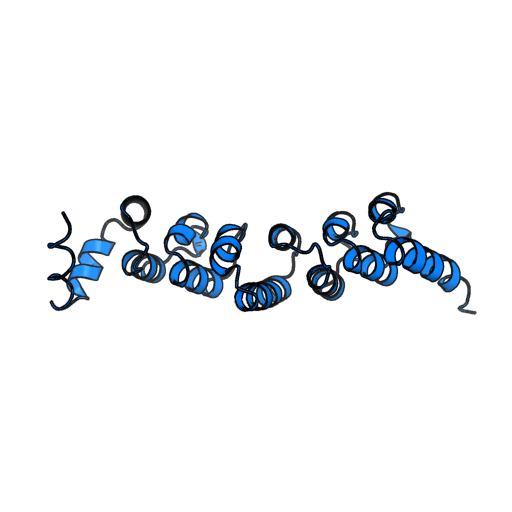92 22.341 1.00 80.88 145 SER A O 1
ATOM 1133 N N . PRO A 1 146 ? -8.058 9.977 22.407 1.00 75.50 146 PRO A N 1
ATOM 1134 C CA . PRO A 1 146 ? -8.523 11.352 22.600 1.00 75.50 146 PRO A CA 1
ATOM 1135 C C . PRO A 1 146 ? -9.327 11.903 21.415 1.00 75.50 146 PRO A C 1
ATOM 1137 O O . PRO A 1 146 ? -10.055 12.877 21.584 1.00 75.50 146 PRO A O 1
ATOM 1140 N N . ASN A 1 147 ? -9.213 11.294 20.232 1.00 75.50 147 ASN A N 1
ATOM 1141 C CA . ASN A 1 147 ? -9.959 11.682 19.035 1.00 75.50 147 ASN A CA 1
ATOM 1142 C C . ASN A 1 147 ? -11.227 10.841 18.787 1.00 75.50 147 ASN A C 1
ATOM 1144 O O . ASN A 1 147 ? -11.864 10.997 17.748 1.00 75.50 147 ASN A O 1
ATOM 1148 N N . ALA A 1 148 ? -11.599 9.958 19.721 1.00 77.94 148 ALA A N 1
ATOM 1149 C CA . ALA A 1 148 ? -12.822 9.173 19.623 1.00 77.94 148 ALA A CA 1
ATOM 1150 C C . ALA A 1 148 ? -14.051 10.053 19.875 1.00 77.94 148 ALA A C 1
ATOM 1152 O O . ALA A 1 148 ? -14.314 10.473 21.005 1.00 77.94 148 ALA A O 1
ATOM 1153 N N . ASP A 1 149 ? -14.814 10.310 18.818 1.00 81.62 149 ASP A N 1
ATOM 1154 C CA . ASP A 1 149 ? -16.080 11.030 18.883 1.00 81.62 149 ASP A CA 1
ATOM 1155 C C . ASP A 1 149 ? -17.289 10.087 18.783 1.00 81.62 149 ASP A C 1
ATOM 1157 O O . ASP A 1 149 ? -17.162 8.862 18.735 1.00 81.62 149 ASP A O 1
ATOM 1161 N N . GLU A 1 150 ? -18.492 10.660 18.747 1.00 80.62 150 GLU A N 1
ATOM 1162 C CA . GLU A 1 150 ? -19.744 9.903 18.694 1.00 80.62 150 GLU A CA 1
ATOM 1163 C C . GLU A 1 150 ? -19.796 8.888 17.539 1.00 80.62 150 GLU A C 1
ATOM 1165 O O . GLU A 1 150 ? -20.352 7.801 17.709 1.00 80.62 150 GLU A O 1
ATOM 1170 N N . LYS A 1 151 ? -19.182 9.182 16.383 1.00 80.94 151 LYS A N 1
ATOM 1171 C CA . LYS A 1 151 ? -19.191 8.271 15.229 1.00 80.94 151 LYS A CA 1
ATOM 1172 C C . LYS A 1 151 ? -18.349 7.032 15.497 1.00 80.94 151 LYS A C 1
ATOM 1174 O O . LYS A 1 151 ? -18.821 5.918 15.266 1.00 80.94 151 LYS A O 1
ATOM 1179 N N . VAL A 1 152 ? -17.138 7.223 16.021 1.00 79.81 152 VAL A N 1
ATOM 1180 C CA . VAL A 1 152 ? -16.247 6.119 16.410 1.00 79.81 152 VAL A CA 1
ATOM 1181 C C . VAL A 1 152 ? -16.919 5.258 17.479 1.00 79.81 152 VAL A C 1
ATOM 1183 O O . VAL A 1 152 ? -16.940 4.031 17.377 1.00 79.81 152 VAL A O 1
ATOM 1186 N N . LEU A 1 153 ? -17.533 5.897 18.478 1.00 80.75 153 LEU A N 1
ATOM 1187 C CA . LEU A 1 153 ? -18.250 5.202 19.544 1.00 80.75 153 LEU A CA 1
ATOM 1188 C C . LEU A 1 153 ? -19.441 4.399 19.012 1.00 80.75 153 LEU A C 1
ATOM 1190 O O . LEU A 1 153 ? -19.648 3.265 19.443 1.00 80.75 153 LEU A O 1
ATOM 1194 N N . ARG A 1 154 ? -20.203 4.946 18.058 1.00 83.25 154 ARG A N 1
ATOM 1195 C CA . ARG A 1 154 ? -21.316 4.237 17.416 1.00 83.25 154 ARG A CA 1
ATOM 1196 C C . ARG A 1 154 ? -20.829 2.984 16.694 1.00 83.25 154 ARG A C 1
ATOM 1198 O O . ARG A 1 154 ? -21.385 1.915 16.927 1.00 83.25 154 ARG A O 1
ATOM 1205 N N . PHE A 1 155 ? -19.758 3.095 15.910 1.00 81.00 155 PHE A N 1
ATOM 1206 C CA . PHE A 1 155 ? -19.166 1.958 15.201 1.00 81.00 155 PHE A CA 1
ATOM 1207 C C . PHE A 1 155 ? -18.702 0.855 16.167 1.00 81.00 155 PHE A C 1
ATOM 1209 O O . PHE A 1 155 ? -19.006 -0.323 15.979 1.00 81.00 155 PHE A O 1
ATOM 1216 N N . VAL A 1 156 ? -18.030 1.237 17.259 1.00 81.25 156 VAL A N 1
ATOM 1217 C CA . VAL A 1 156 ? -17.623 0.302 18.319 1.00 81.25 156 VAL A CA 1
ATOM 1218 C C . VAL A 1 156 ? -18.832 -0.386 18.957 1.00 81.25 156 VAL A C 1
ATOM 1220 O O . VAL A 1 156 ? -18.795 -1.596 19.160 1.00 81.25 156 VAL A O 1
ATOM 1223 N N . ASN A 1 157 ? -19.910 0.345 19.251 1.00 78.62 157 ASN A N 1
ATOM 1224 C CA . ASN A 1 157 ? -21.109 -0.225 19.875 1.00 78.62 157 ASN A CA 1
ATOM 1225 C C . ASN A 1 157 ? -21.875 -1.165 18.945 1.00 78.62 157 ASN A C 1
ATOM 1227 O O . ASN A 1 157 ? -22.416 -2.165 19.408 1.00 78.62 157 ASN A O 1
ATOM 1231 N N . GLU A 1 158 ? -21.929 -0.857 17.650 1.00 80.94 158 GLU A N 1
ATOM 1232 C CA . GLU A 1 158 ? -22.558 -1.717 16.645 1.00 80.94 158 GLU A CA 1
ATOM 1233 C C . GLU A 1 158 ? -21.835 -3.066 16.538 1.00 80.94 158 GLU A C 1
ATOM 1235 O O . GLU A 1 158 ? -22.478 -4.107 16.399 1.00 80.94 158 GLU A O 1
ATOM 1240 N N . ARG A 1 159 ? -20.499 -3.066 16.639 1.00 78.12 159 ARG A N 1
ATOM 1241 C CA . ARG A 1 159 ? -19.680 -4.285 16.548 1.00 78.12 159 ARG A CA 1
ATOM 1242 C C . ARG A 1 159 ? -19.507 -5.015 17.882 1.00 78.12 159 ARG A C 1
ATOM 1244 O O . ARG A 1 159 ? -19.518 -6.242 17.905 1.00 78.12 159 ARG A O 1
ATOM 1251 N N . PHE A 1 160 ? -19.399 -4.286 18.992 1.00 80.75 160 PHE A N 1
ATOM 1252 C CA . PHE A 1 160 ? -19.249 -4.826 20.348 1.00 80.75 160 PHE A CA 1
ATOM 1253 C C . PHE A 1 160 ? -20.161 -4.094 21.351 1.00 80.75 160 PHE A C 1
ATOM 1255 O O . PHE A 1 160 ? -19.694 -3.282 22.155 1.00 80.75 160 PHE A O 1
ATOM 1262 N N . PRO A 1 161 ? -21.463 -4.431 21.400 1.00 76.00 161 PRO A N 1
ATOM 1263 C CA . PRO A 1 161 ? -22.449 -3.718 22.222 1.00 76.00 161 PRO A CA 1
ATOM 1264 C C . PRO A 1 161 ? -22.159 -3.723 23.730 1.00 76.00 161 PRO A C 1
ATOM 1266 O O . PRO A 1 161 ? -22.582 -2.830 24.458 1.00 76.00 161 PRO A O 1
ATOM 1269 N N . LYS A 1 162 ? -21.441 -4.742 24.221 1.00 78.69 162 LYS A N 1
ATOM 1270 C CA . LYS A 1 162 ? -21.105 -4.909 25.647 1.00 78.69 162 LYS A CA 1
ATOM 1271 C C . LYS A 1 162 ? -19.775 -4.260 26.040 1.00 78.69 162 LYS A C 1
ATOM 1273 O O . LYS A 1 162 ? -19.439 -4.227 27.222 1.00 78.69 162 LYS A O 1
ATOM 1278 N N . LEU A 1 163 ? -19.027 -3.720 25.076 1.00 78.31 163 LEU A N 1
ATOM 1279 C CA . LEU A 1 163 ? -17.666 -3.245 25.311 1.00 78.31 163 LEU A CA 1
ATOM 1280 C C . LEU A 1 163 ? -17.616 -2.072 26.288 1.00 78.31 163 LEU A C 1
ATOM 1282 O O . LEU A 1 163 ? -16.741 -2.024 27.145 1.00 78.31 163 LEU A O 1
ATOM 1286 N N . GLN A 1 164 ? -18.581 -1.154 26.211 1.00 70.38 164 GLN A N 1
ATOM 1287 C CA . GLN A 1 164 ? -18.652 -0.020 27.136 1.00 70.38 164 GLN A CA 1
ATOM 1288 C C . GLN A 1 164 ? -18.769 -0.474 28.590 1.00 70.38 164 GLN A C 1
ATOM 1290 O O . GLN A 1 164 ? -18.136 0.085 29.483 1.00 70.38 164 GLN A O 1
ATOM 1295 N N . THR A 1 165 ? -19.576 -1.507 28.830 1.00 70.62 165 THR A N 1
ATOM 1296 C CA . THR A 1 165 ? -19.802 -2.053 30.167 1.00 70.62 165 THR A CA 1
ATOM 1297 C C . THR A 1 165 ? -18.590 -2.832 30.670 1.00 70.62 165 THR A C 1
ATOM 1299 O O . THR A 1 165 ? -18.377 -2.891 31.876 1.00 70.62 165 THR A O 1
ATOM 1302 N N . GLU A 1 166 ? -17.798 -3.423 29.776 1.00 73.62 166 GLU A N 1
ATOM 1303 C CA . GLU A 1 166 ? -16.521 -4.066 30.105 1.00 73.62 166 GLU A CA 1
ATOM 1304 C C . GLU A 1 166 ? -15.436 -3.034 30.432 1.00 73.62 166 GLU A C 1
ATOM 1306 O O . GLU A 1 166 ? -14.793 -3.139 31.472 1.00 73.62 166 GLU A O 1
ATOM 1311 N N . ILE A 1 167 ? -15.296 -1.980 29.622 1.00 68.75 167 ILE A N 1
ATOM 1312 C CA . ILE A 1 167 ? -14.346 -0.883 29.874 1.00 68.75 167 ILE A CA 1
ATOM 1313 C C . ILE A 1 167 ? -14.659 -0.192 31.207 1.00 68.75 167 ILE A C 1
ATOM 1315 O O . ILE A 1 167 ? -13.750 0.045 31.997 1.00 68.75 167 ILE A O 1
ATOM 1319 N N . ALA A 1 168 ? -15.939 0.059 31.502 1.00 66.88 168 ALA A N 1
ATOM 1320 C CA . ALA A 1 168 ? -16.369 0.664 32.764 1.00 66.88 168 ALA A CA 1
ATOM 1321 C C . ALA A 1 168 ? -16.094 -0.212 34.003 1.00 66.88 168 ALA A C 1
ATOM 1323 O O . ALA A 1 168 ? -16.046 0.305 35.116 1.00 66.88 168 ALA A O 1
ATOM 1324 N N . LYS A 1 169 ? -15.934 -1.531 33.830 1.00 65.81 169 LYS A N 1
ATOM 1325 C CA . LYS A 1 169 ? -15.541 -2.456 34.907 1.00 65.81 169 LYS A CA 1
ATOM 1326 C C . LYS A 1 169 ? -14.023 -2.533 35.070 1.00 65.81 169 LYS A C 1
ATOM 1328 O O . LYS A 1 169 ? -13.553 -2.670 36.198 1.00 65.81 169 LYS A O 1
ATOM 1333 N N . ASP A 1 170 ? -13.283 -2.435 33.966 1.00 62.97 170 ASP A N 1
ATOM 1334 C CA . ASP A 1 170 ? -11.815 -2.406 33.948 1.00 62.97 170 ASP A CA 1
ATOM 1335 C C . ASP A 1 170 ? -11.268 -1.068 34.496 1.00 62.97 170 ASP A C 1
ATOM 1337 O O . ASP A 1 170 ? -10.202 -1.022 35.112 1.00 62.97 170 ASP A O 1
ATOM 1341 N N . GLU A 1 171 ? -12.008 0.029 34.321 1.00 54.81 171 GLU A N 1
ATOM 1342 C CA . GLU A 1 171 ? -11.676 1.356 34.844 1.00 54.81 171 GLU A CA 1
ATOM 1343 C C . GLU A 1 171 ? -12.195 1.537 36.281 1.00 54.81 171 GLU A C 1
ATOM 1345 O O . GLU A 1 171 ? -13.295 2.034 36.524 1.00 54.81 171 GLU A O 1
ATOM 1350 N N . LYS A 1 172 ? -11.370 1.191 37.281 1.00 44.84 172 LYS A N 1
ATOM 1351 C CA . LYS A 1 172 ? -11.542 1.753 38.634 1.00 44.84 172 LYS A CA 1
ATOM 1352 C C . LYS A 1 172 ? -11.495 3.296 38.568 1.00 44.84 172 LYS A C 1
ATOM 1354 O O . LYS A 1 172 ? -10.789 3.860 37.730 1.00 44.84 172 LYS A O 1
ATOM 1359 N N . PRO A 1 173 ? -12.247 3.998 39.434 1.00 42.81 173 PRO A N 1
ATOM 1360 C CA . PRO A 1 173 ? -12.717 5.358 39.187 1.00 42.81 173 PRO A CA 1
ATOM 1361 C C . PRO A 1 173 ? -11.597 6.391 39.339 1.00 42.81 173 PRO A C 1
ATOM 1363 O O . PRO A 1 173 ? -11.362 6.897 40.4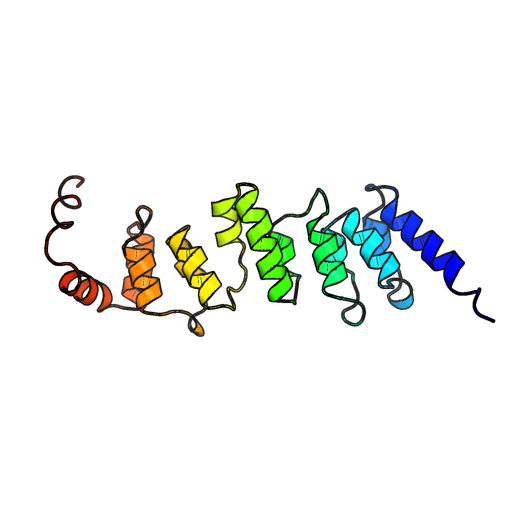31 1.00 42.81 173 PRO A O 1
ATOM 1366 N N . GLN A 1 174 ? -10.912 6.727 38.247 1.00 43.62 174 GLN A N 1
ATOM 1367 C CA . GLN A 1 174 ? -10.054 7.920 38.200 1.00 43.62 174 GLN A CA 1
ATOM 1368 C C . GLN A 1 174 ? -10.364 8.830 37.000 1.00 43.62 174 GLN A C 1
ATOM 1370 O O . GLN A 1 174 ? -10.304 10.043 37.154 1.00 43.62 174 GLN A O 1
ATOM 1375 N N . HIS A 1 175 ? -10.842 8.304 35.863 1.00 41.06 175 HIS A N 1
ATOM 1376 C CA . HIS A 1 175 ? -11.133 9.129 34.673 1.00 41.06 175 HIS A CA 1
ATOM 1377 C C . HIS A 1 175 ? -12.603 9.541 34.473 1.00 41.06 175 HIS A C 1
ATOM 1379 O O . HIS A 1 175 ? -12.900 10.347 33.590 1.00 41.06 175 HIS A O 1
ATOM 1385 N N . HIS A 1 176 ? -13.543 9.063 35.301 1.00 38.94 176 HIS A N 1
ATOM 1386 C CA . HIS A 1 176 ? -14.961 9.434 35.153 1.00 38.94 176 HIS A CA 1
ATOM 1387 C C . HIS A 1 176 ? -15.243 10.917 35.480 1.00 38.94 176 HIS A C 1
ATOM 1389 O O . HIS A 1 176 ? -16.278 11.449 35.078 1.00 38.94 176 HIS A O 1
ATOM 1395 N N . ALA A 1 177 ? -14.322 11.600 36.170 1.00 36.00 177 ALA A N 1
ATOM 1396 C CA . ALA A 1 177 ? -14.478 12.999 36.563 1.00 36.00 177 ALA A CA 1
ATOM 1397 C C . ALA A 1 177 ? -14.289 13.998 35.403 1.00 36.00 177 ALA A C 1
ATOM 1399 O O . ALA A 1 177 ? -14.886 15.069 35.431 1.00 36.00 177 ALA A O 1
ATOM 1400 N N . GLU A 1 178 ? -13.529 13.661 34.356 1.00 38.25 178 GLU A N 1
ATOM 1401 C CA . GLU A 1 178 ? -13.161 14.649 33.325 1.00 38.25 178 GLU A CA 1
ATOM 1402 C C . GLU A 1 178 ? -14.124 14.689 32.130 1.00 38.25 178 GLU A C 1
ATOM 1404 O O . GLU A 1 178 ? -14.247 15.717 31.466 1.00 38.25 178 GLU A O 1
ATOM 1409 N N . ARG A 1 179 ? -14.879 13.611 31.873 1.00 45.91 179 ARG A N 1
ATOM 1410 C CA . ARG A 1 179 ? -15.852 13.569 30.762 1.00 45.91 179 ARG A CA 1
ATOM 1411 C C . ARG A 1 179 ? -17.209 14.205 31.084 1.00 45.91 179 ARG A C 1
ATOM 1413 O O . ARG A 1 179 ? -17.956 14.497 30.159 1.00 45.91 179 ARG A O 1
ATOM 1420 N N . LYS A 1 180 ? -17.530 14.464 32.358 1.00 40.28 180 LYS A N 1
ATOM 1421 C CA . LYS A 1 180 ? -18.794 15.124 32.749 1.00 40.28 180 LYS A CA 1
ATOM 1422 C C . LYS A 1 180 ? -18.747 16.657 32.742 1.00 40.28 180 LYS A C 1
ATOM 1424 O O . LYS A 1 180 ? -19.769 17.269 33.017 1.00 40.28 180 LYS A O 1
ATOM 1429 N N . LEU A 1 181 ? -17.606 17.278 32.427 1.00 34.84 181 LEU A N 1
ATOM 1430 C CA . LEU A 1 181 ? -17.444 18.739 32.513 1.00 34.84 181 LEU A CA 1
ATOM 1431 C C . LEU A 1 181 ? -17.480 19.476 31.158 1.00 34.84 181 LEU A C 1
ATOM 1433 O O . LEU A 1 181 ? -17.194 20.668 31.113 1.00 34.84 181 LEU A O 1
ATOM 1437 N N . LYS A 1 182 ? -17.791 18.795 30.046 1.00 38.12 182 LYS A N 1
ATOM 1438 C CA . LYS A 1 182 ? -17.843 19.409 28.701 1.00 38.12 182 LYS A CA 1
ATOM 1439 C C . LYS A 1 182 ? -19.134 19.132 27.912 1.00 38.12 182 LYS A C 1
ATOM 1441 O O . LYS A 1 182 ? -19.107 19.180 26.685 1.00 38.12 182 LYS A O 1
ATOM 1446 N N . MET A 1 183 ? -20.243 18.859 28.599 1.00 36.50 183 MET A N 1
ATOM 1447 C CA . MET A 1 183 ? -21.589 19.010 28.024 1.00 36.50 183 MET A CA 1
ATOM 1448 C C . MET A 1 183 ? -22.253 20.254 28.595 1.00 36.50 183 MET A C 1
ATOM 1450 O O . MET A 1 183 ? -22.071 20.485 29.811 1.00 36.50 183 MET A O 1
#

Foldseek 3Di:
DPDPPPPVLVVLLCQLQPDLVCLVVLLVDDQVSLALSSLLSSLLAPLVSLVNHDPVRDDLVSLLSNLNHPNDDLLSLVSRPDPVSSVVSLVVVVVVPPQLVNLVSPQDPPDLVNLQVSCLSPLVSLVNYPPVSDDLVSLVSSVPHPRNDPVSVVVSCVSPVCSVVVVVVVDDPDPPVPVVPPD

Organism: NCBI:txid2540710